Protein AF-A0A8J2ZXH4-F1 (afdb_monomer_lite)

InterPro domains:
  IPR009081 Phosphopantetheine binding ACP domain [PF00550] (9-60)
  IPR036736 ACP-like superfamily [G3DSA:1.10.1200.10] (2-79)
  IPR036736 ACP-like superfamily [SSF47336] (4-75)

Organism: NCBI:txid1437324

Sequence (79 aa):
MEFNAITKSIFEIIDMEPIPVNKTTSLKEELDVDSLQMVNLMTRLAETFDVPFARFIEHADLIDTMGGIYQIITGEVKS

pLDDT: mean 91.38, std 6.68, range [51.5, 95.81]

Secondary structure (DSSP, 8-state):
--HHHHHHHHHHHTT-------TT-BTTTTS---HHHHHHHHHHHHHHTT--HHHHHHTTTTTTBHHHHHHHHHT----

Foldseek 3Di:
DDLVVLQVVLCVLLVHDDDDFDQADFCCPRVVQDPVSLVSSLVVLCVVLVAPSVLCVVQVVQSRGSNSSVCSSVVVDDD

Radius of gyration: 11.19 Å; chains: 1; bounding box: 28×22×25 Å

Structure (mmCIF, N/CA/C/O backbone):
data_AF-A0A8J2ZXH4-F1
#
_entry.id   AF-A0A8J2ZXH4-F1
#
loop_
_atom_site.group_PDB
_atom_site.id
_atom_site.type_symbol
_atom_site.label_atom_id
_atom_site.label_alt_id
_atom_site.label_comp_id
_atom_site.label_asym_id
_atom_site.label_entity_id
_atom_site.label_seq_id
_atom_site.pdbx_PDB_ins_code
_atom_site.C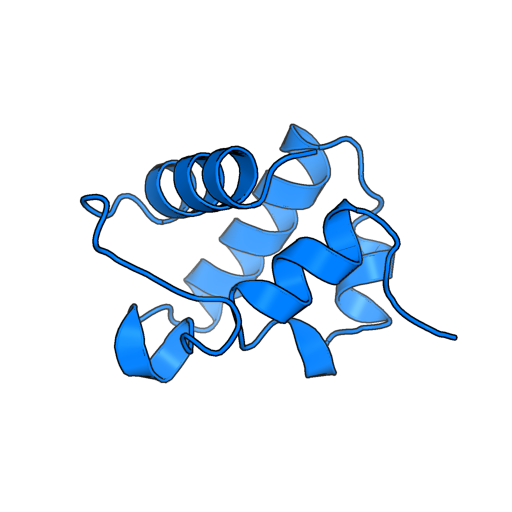artn_x
_atom_site.Cartn_y
_atom_site.Cartn_z
_atom_site.occupancy
_atom_site.B_iso_or_equiv
_atom_site.auth_seq_id
_atom_site.auth_comp_id
_atom_site.auth_asym_id
_atom_site.auth_atom_id
_atom_site.pdbx_PDB_model_num
ATOM 1 N N . MET A 1 1 ? -4.100 -3.594 -13.380 1.00 75.06 1 MET A N 1
ATOM 2 C CA . MET A 1 1 ? -4.345 -4.325 -12.119 1.00 75.06 1 MET A CA 1
ATOM 3 C C . MET A 1 1 ? -5.478 -3.611 -11.418 1.00 75.06 1 MET A C 1
ATOM 5 O O . MET A 1 1 ? -5.451 -2.391 -11.394 1.00 75.06 1 MET A O 1
ATOM 9 N N . GLU A 1 2 ? -6.487 -4.324 -10.931 1.00 87.81 2 GLU A N 1
ATOM 10 C CA . GLU A 1 2 ? -7.652 -3.680 -10.314 1.00 87.81 2 GLU A CA 1
ATOM 11 C C . GLU A 1 2 ? -7.341 -3.219 -8.888 1.00 87.81 2 GLU A C 1
ATOM 13 O O . GLU A 1 2 ? -6.656 -3.925 -8.145 1.00 87.81 2 GLU A O 1
ATOM 18 N N . PHE A 1 3 ? -7.897 -2.074 -8.480 1.00 89.25 3 PHE A N 1
ATOM 19 C CA . PHE A 1 3 ? -7.749 -1.546 -7.117 1.00 89.25 3 PHE A CA 1
ATOM 20 C C . PHE A 1 3 ? -8.142 -2.593 -6.068 1.00 89.25 3 PHE A C 1
ATOM 22 O O . PHE A 1 3 ? -7.377 -2.854 -5.147 1.00 89.25 3 PHE A O 1
ATOM 29 N N . ASN A 1 4 ? -9.258 -3.292 -6.295 1.00 89.88 4 ASN A N 1
ATOM 30 C CA . ASN A 1 4 ? -9.769 -4.334 -5.400 1.00 89.88 4 ASN A CA 1
ATOM 31 C C . ASN A 1 4 ? -8.798 -5.511 -5.194 1.00 89.88 4 ASN A C 1
ATOM 33 O O . ASN A 1 4 ? -8.828 -6.159 -4.149 1.00 89.88 4 ASN A O 1
ATOM 37 N N . ALA A 1 5 ? -7.955 -5.821 -6.185 1.00 89.25 5 ALA A N 1
ATOM 38 C CA . ALA A 1 5 ? -6.963 -6.885 -6.050 1.00 89.25 5 ALA A CA 1
ATOM 39 C C . ALA A 1 5 ? -5.832 -6.452 -5.107 1.00 89.25 5 ALA A C 1
ATOM 41 O O . ALA A 1 5 ? -5.461 -7.201 -4.209 1.00 89.25 5 ALA A O 1
ATOM 42 N N . ILE A 1 6 ? -5.349 -5.215 -5.266 1.00 91.44 6 ILE A N 1
ATOM 43 C CA . ILE A 1 6 ? -4.312 -4.636 -4.404 1.00 91.44 6 ILE A CA 1
ATOM 44 C C . ILE A 1 6 ? -4.833 -4.463 -2.977 1.00 91.44 6 ILE A C 1
ATOM 46 O O . ILE A 1 6 ? -4.150 -4.851 -2.034 1.00 91.44 6 ILE A O 1
ATOM 50 N N . THR A 1 7 ? -6.056 -3.951 -2.798 1.00 92.88 7 THR A N 1
ATOM 51 C CA . THR A 1 7 ? -6.630 -3.778 -1.456 1.00 92.88 7 THR A CA 1
ATOM 52 C C . THR A 1 7 ? -6.748 -5.102 -0.717 1.00 92.88 7 THR A C 1
ATOM 54 O O . THR A 1 7 ? -6.457 -5.157 0.472 1.00 92.88 7 THR A O 1
ATOM 57 N N . LYS A 1 8 ? -7.124 -6.182 -1.415 1.00 92.50 8 LYS A N 1
ATOM 58 C CA . LYS A 1 8 ? -7.194 -7.515 -0.815 1.00 92.50 8 LYS A CA 1
ATOM 59 C C . LYS A 1 8 ? -5.826 -7.969 -0.298 1.00 92.50 8 LYS A C 1
ATOM 61 O O . LYS A 1 8 ? -5.736 -8.384 0.851 1.00 92.50 8 LYS A O 1
ATOM 66 N N . SER A 1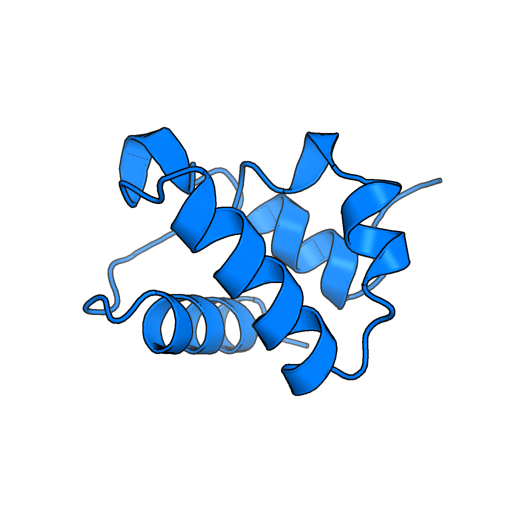 9 ? -4.771 -7.826 -1.101 1.00 93.00 9 SER A N 1
ATOM 67 C CA . SER A 1 9 ? -3.409 -8.160 -0.670 1.00 93.00 9 SER A CA 1
ATOM 68 C C . SER A 1 9 ? -2.939 -7.294 0.499 1.00 93.00 9 SER A C 1
ATOM 70 O O . SER A 1 9 ? -2.290 -7.807 1.401 1.00 93.00 9 SER A O 1
ATOM 72 N N . ILE A 1 10 ? -3.290 -6.004 0.529 1.00 93.44 10 ILE A N 1
ATOM 73 C CA . ILE A 1 10 ? -2.964 -5.127 1.663 1.00 93.44 10 ILE A CA 1
ATOM 74 C C . ILE A 1 10 ? -3.600 -5.658 2.953 1.00 93.44 10 ILE A C 1
ATOM 76 O O . ILE A 1 10 ? -2.880 -5.829 3.931 1.00 93.44 10 ILE A O 1
ATOM 80 N N . PHE A 1 11 ? -4.899 -5.980 2.941 1.00 94.44 11 PHE A N 1
ATOM 81 C CA . PHE A 1 11 ? -5.601 -6.539 4.107 1.00 94.44 11 PHE A CA 1
ATOM 82 C C . PHE A 1 11 ? -5.016 -7.878 4.571 1.00 94.44 11 PHE A C 1
ATOM 84 O O . PHE A 1 11 ? -4.835 -8.087 5.768 1.00 94.44 11 PHE A O 1
ATOM 91 N N . GLU A 1 12 ? -4.652 -8.756 3.633 1.00 92.94 12 GLU A N 1
ATOM 92 C CA . GLU A 1 12 ? -3.968 -10.019 3.939 1.00 92.94 12 GLU A CA 1
ATOM 93 C C . GLU A 1 12 ? -2.583 -9.792 4.570 1.00 92.94 12 GLU A C 1
ATOM 95 O O . GLU A 1 12 ? -2.159 -10.557 5.434 1.00 92.94 12 GLU A O 1
ATOM 100 N N . ILE A 1 13 ? -1.862 -8.744 4.160 1.00 93.25 13 ILE A N 1
ATOM 101 C CA . ILE A 1 13 ? -0.526 -8.438 4.680 1.00 93.25 13 ILE A CA 1
ATOM 102 C C . ILE A 1 13 ? -0.583 -7.835 6.086 1.00 93.25 13 ILE A C 1
ATOM 104 O O . ILE A 1 13 ? 0.231 -8.220 6.928 1.00 93.25 13 ILE A O 1
ATOM 108 N N . ILE A 1 14 ? -1.504 -6.898 6.327 1.00 91.81 14 ILE A N 1
ATOM 109 C CA . ILE A 1 14 ? -1.669 -6.249 7.638 1.00 91.81 14 ILE A CA 1
ATOM 110 C C . ILE A 1 14 ? -2.459 -7.112 8.636 1.00 91.81 14 ILE A C 1
ATOM 112 O O . ILE A 1 14 ? -2.647 -6.684 9.769 1.00 91.81 14 ILE A O 1
ATOM 116 N N . ASP A 1 15 ? -2.883 -8.312 8.222 1.00 91.19 15 ASP A N 1
ATOM 117 C CA . ASP A 1 15 ? -3.644 -9.278 9.026 1.00 91.19 15 ASP A CA 1
ATOM 118 C C . ASP A 1 15 ? -4.914 -8.659 9.636 1.00 91.19 15 ASP A C 1
ATOM 120 O O . ASP A 1 15 ? -5.180 -8.740 10.834 1.00 91.19 15 ASP A O 1
ATOM 124 N N . MET A 1 16 ? -5.688 -7.979 8.786 1.00 90.12 16 MET A N 1
ATOM 125 C CA . MET A 1 16 ? -6.918 -7.287 9.167 1.00 90.12 16 MET A CA 1
ATOM 126 C C . MET A 1 16 ? -8.093 -7.765 8.314 1.00 90.12 16 MET A C 1
ATOM 128 O O . MET A 1 16 ? -7.951 -8.049 7.122 1.00 90.12 16 MET A O 1
ATOM 132 N N . GLU A 1 17 ? -9.285 -7.814 8.913 1.00 91.62 17 GLU A N 1
ATOM 133 C CA . GLU A 1 17 ? -10.512 -8.092 8.169 1.00 91.62 17 GLU A CA 1
ATOM 134 C C . GLU A 1 17 ? -10.758 -7.025 7.083 1.00 91.62 17 GLU A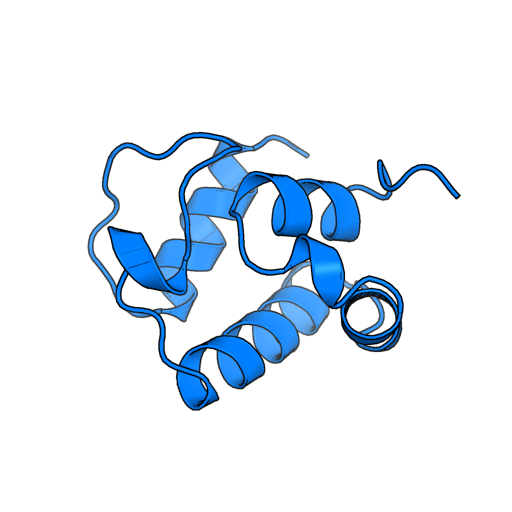 C 1
ATOM 136 O O . GLU A 1 17 ? -10.658 -5.828 7.364 1.00 91.62 17 GLU A O 1
ATOM 141 N N . PRO A 1 18 ? -11.111 -7.421 5.844 1.00 91.56 18 PRO A N 1
ATOM 142 C CA . PRO A 1 18 ? -11.380 -6.463 4.783 1.00 91.56 18 PRO A CA 1
ATOM 143 C C . PRO A 1 18 ? -12.559 -5.550 5.122 1.00 91.56 18 PRO A C 1
ATOM 145 O O . PRO A 1 18 ? -13.694 -6.008 5.266 1.00 91.56 18 PRO A O 1
ATOM 148 N N . ILE A 1 19 ? -12.299 -4.246 5.160 1.00 92.75 19 ILE A N 1
ATOM 149 C CA . ILE A 1 19 ? -13.332 -3.215 5.283 1.00 92.75 19 ILE A CA 1
ATOM 150 C C . ILE A 1 19 ? -13.477 -2.429 3.971 1.00 92.75 19 ILE A C 1
ATOM 152 O O . ILE A 1 19 ? -12.563 -2.426 3.141 1.00 92.75 19 ILE A O 1
ATOM 156 N N . PRO A 1 20 ? -14.618 -1.755 3.736 1.00 91.75 20 PRO A N 1
ATOM 157 C CA . PRO A 1 20 ? -14.764 -0.860 2.595 1.00 91.75 20 PRO A CA 1
ATOM 158 C C . PRO A 1 20 ? -13.747 0.284 2.664 1.00 91.75 20 PRO A C 1
ATOM 160 O O . PRO A 1 20 ? -13.758 1.071 3.605 1.00 91.75 20 PRO A O 1
ATOM 163 N N . VAL A 1 21 ? -12.899 0.394 1.643 1.00 93.81 21 VAL A N 1
ATOM 164 C CA . VAL A 1 21 ? -11.869 1.435 1.523 1.00 93.81 21 VAL A CA 1
ATOM 165 C C . VAL A 1 21 ? -11.930 2.093 0.154 1.00 93.81 21 VAL A C 1
ATOM 167 O O . VAL A 1 21 ? -12.448 1.529 -0.813 1.00 93.81 21 VAL A O 1
ATOM 170 N N . ASN A 1 22 ? -11.379 3.296 0.055 1.00 94.44 22 ASN A N 1
ATOM 171 C CA . ASN A 1 22 ? -11.262 4.028 -1.199 1.00 94.44 22 ASN A CA 1
ATOM 172 C C . ASN A 1 22 ? -9.824 4.539 -1.392 1.00 94.44 22 ASN A C 1
ATOM 174 O O . ASN A 1 22 ? -8.948 4.306 -0.565 1.00 94.44 22 ASN A O 1
ATOM 178 N N . LYS A 1 23 ? -9.556 5.230 -2.505 1.00 93.38 23 LYS A N 1
ATOM 179 C CA . LYS A 1 23 ? -8.204 5.716 -2.831 1.00 93.38 23 LYS A CA 1
ATOM 180 C C . LYS A 1 23 ? -7.660 6.754 -1.839 1.00 93.38 23 LYS A C 1
ATOM 182 O O . LYS A 1 23 ? -6.449 6.906 -1.761 1.00 93.38 23 LYS A O 1
ATOM 187 N N . THR A 1 24 ? -8.517 7.461 -1.110 1.00 95.00 24 THR A N 1
ATOM 188 C CA . THR A 1 24 ? -8.108 8.466 -0.119 1.00 95.00 24 THR A CA 1
ATOM 189 C C . THR A 1 24 ? -8.028 7.909 1.299 1.00 95.00 24 THR A C 1
ATOM 191 O O . THR A 1 24 ? -7.606 8.641 2.183 1.00 95.00 24 THR A O 1
ATOM 194 N N . THR A 1 25 ? -8.408 6.643 1.516 1.00 95.81 25 THR A N 1
ATOM 195 C CA . THR A 1 25 ? -8.330 5.994 2.828 1.00 95.81 25 THR A CA 1
ATOM 196 C C . THR A 1 25 ? -6.898 6.008 3.347 1.00 95.81 25 THR A C 1
ATOM 198 O O . THR A 1 25 ? -5.990 5.489 2.684 1.00 95.81 25 THR A O 1
ATOM 201 N N . SER A 1 26 ? -6.726 6.599 4.529 1.00 94.94 26 SER A N 1
ATOM 202 C CA . SER A 1 26 ? -5.449 6.684 5.235 1.00 94.94 26 SER A CA 1
ATOM 203 C C . SER A 1 26 ? -5.104 5.357 5.906 1.00 94.94 26 SER A C 1
ATOM 205 O O . SER A 1 26 ? -5.848 4.863 6.751 1.00 94.94 26 SER A O 1
ATOM 207 N N . LEU A 1 27 ? -3.948 4.784 5.574 1.00 93.44 27 LEU A N 1
ATOM 208 C CA . LEU A 1 27 ? -3.477 3.546 6.206 1.00 93.44 27 LEU A CA 1
ATOM 209 C C . LEU A 1 27 ? -3.222 3.748 7.699 1.00 93.44 27 LEU A C 1
ATOM 211 O O . LEU A 1 27 ? -3.557 2.895 8.511 1.00 93.44 27 LEU A O 1
ATOM 215 N N . LYS A 1 28 ? -2.670 4.901 8.072 1.00 93.50 28 LYS A N 1
ATOM 216 C CA . LYS A 1 28 ? -2.343 5.195 9.465 1.00 93.50 28 LYS A CA 1
ATOM 217 C C . LYS A 1 28 ? -3.568 5.596 10.283 1.00 93.50 28 LYS A C 1
ATOM 219 O O . LYS A 1 28 ? -3.714 5.152 11.412 1.00 93.50 28 LYS A O 1
ATOM 224 N N . GLU A 1 29 ? -4.419 6.470 9.745 1.00 93.56 29 GLU A N 1
ATOM 225 C CA . GLU A 1 29 ? -5.522 7.055 10.522 1.00 93.56 29 GLU A CA 1
ATOM 226 C C . GLU A 1 29 ? -6.792 6.199 10.497 1.00 93.56 29 GLU A C 1
ATOM 228 O O . GLU A 1 29 ? -7.523 6.180 11.484 1.00 93.56 29 GLU A O 1
ATOM 233 N N . GLU A 1 30 ? -7.065 5.495 9.393 1.00 94.31 30 GLU A N 1
ATOM 234 C CA . GLU A 1 30 ? -8.286 4.690 9.239 1.00 94.31 30 GLU A CA 1
ATOM 235 C C . GLU A 1 30 ? -8.033 3.188 9.415 1.00 94.31 30 GLU A C 1
ATOM 237 O O . GLU A 1 30 ? -8.932 2.482 9.867 1.00 94.31 30 GLU A O 1
ATOM 242 N N . LEU A 1 31 ? -6.836 2.696 9.069 1.00 92.44 31 LEU A N 1
ATOM 243 C CA . LEU A 1 31 ? -6.474 1.273 9.173 1.00 92.44 31 LEU A CA 1
ATOM 244 C C . LEU A 1 31 ? -5.500 0.970 10.324 1.00 92.44 31 LEU A C 1
ATOM 246 O O . LEU A 1 31 ? -5.034 -0.160 10.428 1.00 92.44 31 LEU A O 1
ATOM 250 N N . ASP A 1 32 ? -5.197 1.960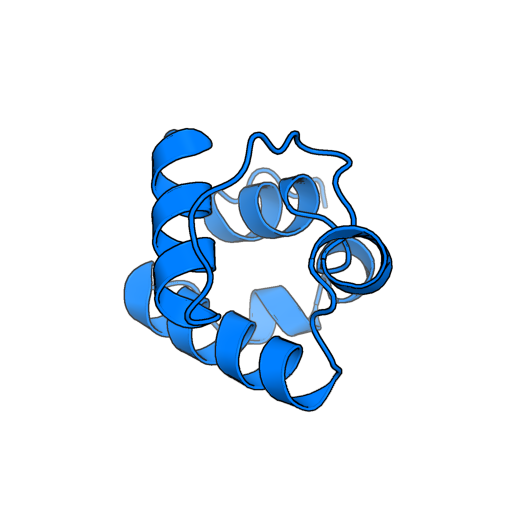 11.172 1.00 92.50 32 ASP A N 1
ATOM 251 C CA . ASP A 1 32 ? -4.306 1.845 12.342 1.00 92.50 32 ASP A CA 1
ATOM 252 C C . ASP A 1 32 ? -2.943 1.195 12.023 1.00 92.50 32 ASP A C 1
ATOM 254 O O . ASP A 1 32 ? -2.347 0.505 12.846 1.00 92.50 32 ASP A O 1
ATOM 258 N N . VAL A 1 33 ? -2.444 1.395 10.795 1.00 93.12 33 VAL A N 1
ATOM 259 C CA . VAL A 1 33 ? -1.154 0.858 10.352 1.00 93.12 33 VAL A CA 1
ATOM 260 C C . VAL A 1 33 ? -0.035 1.696 10.959 1.00 93.12 33 VAL A C 1
ATOM 262 O O . VAL A 1 33 ? 0.164 2.862 10.599 1.00 93.12 33 VAL A O 1
ATOM 265 N N . ASP A 1 34 ? 0.728 1.091 11.864 1.00 92.62 34 ASP A N 1
ATOM 266 C CA . ASP A 1 34 ? 1.886 1.734 12.473 1.00 92.62 34 ASP A CA 1
ATOM 267 C C . ASP A 1 34 ? 3.109 1.776 11.532 1.00 92.62 34 ASP A C 1
ATOM 269 O O . ASP A 1 34 ? 3.143 1.182 10.451 1.00 92.62 34 ASP A O 1
ATOM 273 N N . SER A 1 35 ? 4.161 2.491 11.940 1.00 91.31 35 SER A N 1
ATOM 274 C CA . SER A 1 35 ? 5.375 2.644 11.128 1.00 91.31 35 SER A CA 1
ATOM 275 C C . SER A 1 35 ? 6.094 1.318 10.835 1.00 91.31 35 SER A C 1
ATOM 277 O O . SER A 1 35 ? 6.739 1.195 9.795 1.00 91.31 35 SER A O 1
ATOM 279 N N . LEU A 1 36 ? 6.018 0.330 11.733 1.00 91.50 36 LEU A N 1
ATOM 280 C CA . LEU A 1 36 ? 6.639 -0.982 11.542 1.00 91.50 36 LEU A CA 1
ATOM 281 C C . LEU A 1 36 ? 5.812 -1.833 10.569 1.00 91.50 36 LEU A C 1
ATOM 283 O O . LEU A 1 36 ? 6.366 -2.447 9.654 1.00 91.50 36 LEU A O 1
ATOM 287 N N . GLN A 1 37 ? 4.491 -1.834 10.732 1.00 92.75 37 GLN A N 1
ATOM 288 C CA . GLN A 1 37 ? 3.550 -2.464 9.814 1.00 92.75 37 GLN A CA 1
ATOM 289 C C . GLN A 1 37 ? 3.647 -1.853 8.420 1.00 92.75 37 GLN A C 1
ATOM 291 O O . GLN A 1 37 ? 3.628 -2.598 7.446 1.00 92.75 37 GLN A O 1
ATOM 296 N N . MET A 1 38 ? 3.850 -0.538 8.306 1.00 92.75 38 MET A N 1
ATOM 297 C CA . MET A 1 38 ? 4.042 0.131 7.022 1.00 92.75 38 MET A CA 1
ATOM 298 C C . MET A 1 38 ? 5.271 -0.408 6.280 1.00 92.75 38 MET A C 1
ATOM 300 O O . MET A 1 38 ? 5.185 -0.768 5.109 1.00 92.75 38 MET A O 1
ATOM 304 N N . VAL A 1 39 ? 6.414 -0.534 6.960 1.00 92.38 39 VAL A N 1
ATOM 305 C CA . VAL A 1 39 ? 7.639 -1.092 6.358 1.00 92.38 39 VAL A CA 1
ATOM 306 C C . VAL A 1 39 ? 7.427 -2.543 5.917 1.00 92.38 39 VAL A C 1
ATOM 308 O O . VAL A 1 39 ? 7.804 -2.915 4.801 1.00 92.38 39 VAL A O 1
ATOM 311 N N . ASN A 1 40 ? 6.786 -3.356 6.760 1.00 92.31 40 ASN A N 1
ATOM 312 C CA . ASN A 1 40 ? 6.453 -4.741 6.426 1.00 92.31 40 ASN A CA 1
ATOM 313 C C . ASN A 1 40 ? 5.497 -4.821 5.229 1.00 92.31 40 ASN A C 1
ATOM 315 O O . ASN A 1 40 ? 5.679 -5.670 4.354 1.00 92.31 40 ASN A O 1
ATOM 319 N N . LEU A 1 41 ? 4.518 -3.915 5.167 1.00 94.38 41 LEU A N 1
ATOM 320 C CA . LEU A 1 41 ? 3.559 -3.804 4.080 1.00 94.38 41 LEU A CA 1
ATOM 321 C C . LEU A 1 41 ? 4.265 -3.494 2.761 1.00 94.38 41 LEU A C 1
ATOM 323 O O . LEU A 1 41 ? 4.129 -4.263 1.815 1.00 94.38 41 LEU A O 1
ATOM 327 N N . MET A 1 42 ? 5.080 -2.439 2.708 1.00 94.69 42 MET A N 1
ATOM 328 C CA . MET A 1 42 ? 5.810 -2.066 1.489 1.00 94.69 42 MET A CA 1
ATOM 329 C C . MET A 1 42 ? 6.750 -3.175 1.017 1.00 94.69 42 MET A C 1
ATOM 331 O O . MET A 1 42 ? 6.825 -3.455 -0.177 1.00 94.69 42 MET A O 1
ATOM 335 N N . THR A 1 43 ? 7.430 -3.846 1.950 1.00 94.25 43 THR A N 1
ATOM 336 C CA . THR A 1 43 ? 8.337 -4.958 1.630 1.00 94.25 43 THR A CA 1
ATOM 337 C C . THR A 1 43 ? 7.573 -6.119 0.996 1.00 94.25 43 THR A C 1
ATOM 339 O O . THR A 1 43 ? 7.933 -6.591 -0.079 1.00 94.25 43 THR A O 1
ATOM 342 N N . ARG A 1 44 ? 6.461 -6.539 1.611 1.00 95.62 44 ARG A N 1
ATOM 343 C CA . ARG A 1 44 ? 5.640 -7.637 1.088 1.00 95.62 44 ARG A CA 1
ATOM 344 C C . ARG A 1 44 ? 4.932 -7.277 -0.212 1.00 95.62 44 ARG A C 1
ATOM 346 O O . ARG A 1 44 ? 4.798 -8.140 -1.072 1.00 95.62 44 ARG A O 1
ATOM 353 N N . LEU A 1 45 ? 4.485 -6.035 -0.384 1.00 94.94 45 LEU A N 1
ATOM 354 C CA . LEU A 1 45 ? 3.880 -5.574 -1.636 1.00 94.94 45 LEU A CA 1
ATOM 355 C C . LEU A 1 45 ? 4.898 -5.557 -2.780 1.00 94.94 45 LEU A C 1
ATOM 357 O O . LEU A 1 45 ? 4.571 -6.004 -3.877 1.00 94.94 45 LEU A O 1
ATOM 361 N N . ALA A 1 46 ? 6.122 -5.090 -2.520 1.00 94.62 46 ALA A N 1
ATOM 362 C CA . ALA A 1 46 ? 7.219 -5.125 -3.482 1.00 94.62 46 ALA A CA 1
ATOM 363 C C . ALA A 1 46 ? 7.481 -6.556 -3.983 1.00 94.62 46 ALA A C 1
ATOM 365 O O . ALA A 1 46 ? 7.540 -6.783 -5.188 1.00 94.62 46 ALA A O 1
ATOM 366 N N . GLU A 1 47 ? 7.541 -7.530 -3.070 1.00 94.31 47 GLU A N 1
ATOM 367 C CA . GLU A 1 47 ? 7.700 -8.950 -3.410 1.00 94.31 47 GLU A CA 1
ATOM 368 C C . GLU A 1 47 ? 6.471 -9.530 -4.131 1.00 94.31 47 GLU A C 1
ATOM 370 O O . GLU A 1 47 ? 6.608 -10.216 -5.140 1.00 94.31 47 GLU A O 1
ATOM 375 N N . THR A 1 48 ? 5.261 -9.239 -3.641 1.00 93.69 48 THR A N 1
ATOM 376 C CA . THR A 1 48 ? 4.002 -9.804 -4.165 1.00 93.69 48 THR A CA 1
ATOM 377 C C . THR A 1 48 ? 3.716 -9.355 -5.595 1.00 93.69 48 THR A C 1
ATOM 379 O O . THR A 1 48 ? 3.180 -10.123 -6.393 1.00 93.69 48 THR A O 1
ATOM 382 N N . PHE A 1 49 ? 4.053 -8.107 -5.917 1.00 92.44 49 PHE A N 1
ATOM 383 C CA . PHE A 1 49 ? 3.738 -7.493 -7.205 1.00 92.44 49 PHE A CA 1
ATOM 384 C C . PHE A 1 49 ? 4.955 -7.322 -8.120 1.00 92.44 49 PHE A C 1
ATOM 386 O O . PHE A 1 49 ? 4.815 -6.712 -9.178 1.00 92.44 49 PHE A O 1
ATOM 393 N N . ASP A 1 50 ? 6.116 -7.866 -7.738 1.00 93.12 50 ASP A N 1
ATOM 394 C CA . ASP A 1 50 ? 7.387 -7.738 -8.468 1.00 93.12 50 ASP A CA 1
ATOM 395 C C . ASP A 1 50 ? 7.741 -6.267 -8.780 1.00 93.12 50 ASP A C 1
ATOM 397 O O . ASP A 1 50 ? 8.145 -5.893 -9.882 1.00 93.12 50 ASP A O 1
ATOM 401 N N . VAL A 1 51 ? 7.534 -5.395 -7.787 1.00 93.00 51 VAL A N 1
ATOM 402 C CA . VAL A 1 51 ? 7.816 -3.957 -7.874 1.00 93.00 51 VAL A CA 1
ATOM 403 C C . VAL A 1 51 ? 9.077 -3.656 -7.068 1.00 93.00 51 VAL A C 1
ATOM 405 O O . VAL A 1 51 ? 9.153 -4.041 -5.902 1.00 93.00 51 VAL A O 1
ATOM 408 N N . PRO A 1 52 ? 10.062 -2.917 -7.612 1.00 93.69 52 PRO A N 1
ATOM 409 C CA . PRO A 1 52 ? 11.252 -2.563 -6.852 1.00 93.69 52 PRO A CA 1
ATOM 410 C C . PRO A 1 52 ? 10.893 -1.774 -5.592 1.00 93.69 52 PRO A C 1
ATOM 412 O O . PRO A 1 52 ? 10.253 -0.724 -5.679 1.00 93.69 52 PRO A O 1
ATOM 415 N N . PHE A 1 53 ? 11.383 -2.224 -4.433 1.00 92.25 53 PHE A N 1
ATOM 416 C CA . PHE A 1 53 ? 11.179 -1.524 -3.159 1.00 92.25 53 PHE A CA 1
ATOM 417 C C . PHE A 1 53 ? 11.624 -0.052 -3.222 1.00 92.25 53 PHE A C 1
ATOM 419 O O . PHE A 1 53 ? 10.992 0.817 -2.631 1.00 92.25 53 PHE A O 1
ATOM 426 N N . ALA A 1 54 ? 1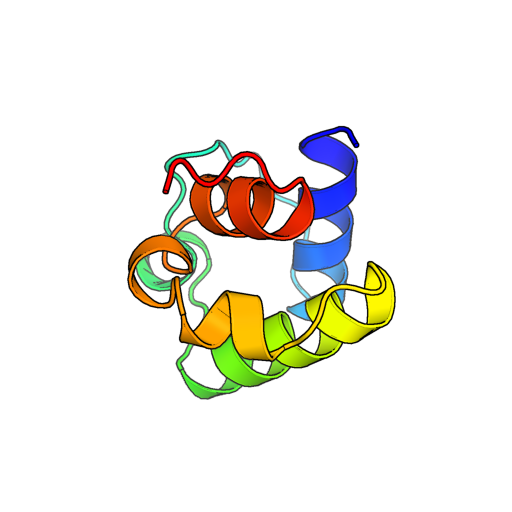2.653 0.249 -4.024 1.00 92.56 54 ALA A N 1
ATOM 427 C CA . ALA A 1 54 ? 13.115 1.611 -4.286 1.00 92.56 54 ALA A CA 1
ATOM 428 C C . ALA A 1 54 ? 11.994 2.562 -4.748 1.00 92.56 54 ALA A C 1
ATOM 430 O O . ALA A 1 54 ? 11.992 3.714 -4.330 1.00 92.56 54 ALA A O 1
ATOM 431 N N . ARG A 1 55 ? 10.995 2.087 -5.510 1.00 92.69 55 ARG A N 1
ATOM 432 C CA . ARG A 1 55 ? 9.867 2.931 -5.951 1.00 92.69 55 ARG A CA 1
ATOM 433 C C . ARG A 1 55 ? 8.998 3.402 -4.787 1.00 92.69 55 ARG A C 1
ATOM 435 O O . ARG A 1 55 ? 8.473 4.506 -4.831 1.00 92.69 55 ARG A O 1
ATOM 442 N N . PHE A 1 56 ? 8.858 2.589 -3.741 1.00 92.69 56 PHE A N 1
ATOM 443 C CA . PHE A 1 56 ? 8.139 2.991 -2.530 1.00 92.69 56 PHE A CA 1
ATOM 444 C C . PHE A 1 56 ? 8.916 4.040 -1.729 1.00 92.69 56 PHE A C 1
ATOM 446 O O . PHE A 1 56 ? 8.306 4.889 -1.091 1.00 92.69 56 PHE A O 1
ATOM 453 N N . ILE A 1 57 ? 10.252 4.012 -1.789 1.00 91.75 57 ILE A N 1
ATOM 454 C CA . ILE A 1 57 ? 11.105 5.026 -1.155 1.00 91.75 57 ILE A CA 1
ATOM 455 C C .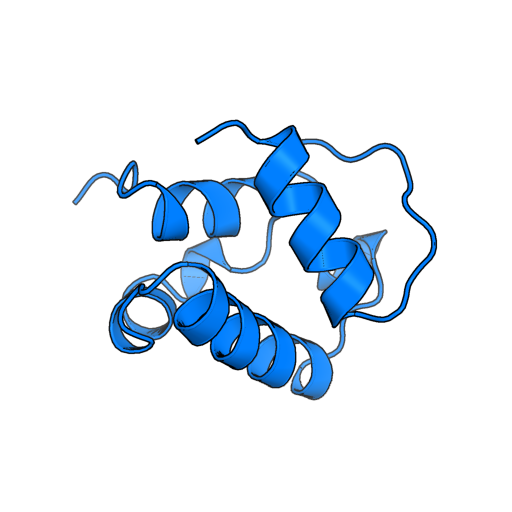 ILE A 1 57 ? 11.056 6.343 -1.940 1.00 91.75 57 ILE A C 1
ATOM 457 O O . ILE A 1 57 ? 10.915 7.408 -1.346 1.00 91.75 57 ILE A O 1
ATOM 461 N N . GLU A 1 58 ? 11.167 6.277 -3.269 1.00 93.12 58 GLU A N 1
ATOM 462 C CA . GLU A 1 58 ? 11.115 7.446 -4.161 1.00 93.12 58 GLU A CA 1
ATOM 463 C C . GLU A 1 58 ? 9.779 8.193 -4.070 1.00 93.12 58 GLU A C 1
ATOM 465 O O . GLU A 1 58 ? 9.745 9.411 -4.231 1.00 93.12 58 GLU A O 1
ATOM 470 N N . HIS A 1 59 ? 8.701 7.466 -3.773 1.00 92.94 59 HIS A N 1
ATOM 471 C CA . HIS A 1 59 ? 7.340 7.982 -3.643 1.00 92.94 59 HIS A CA 1
ATOM 472 C C . HIS A 1 59 ? 6.789 7.808 -2.222 1.00 92.94 59 HIS A C 1
ATOM 474 O O . HIS A 1 59 ? 5.611 7.495 -2.030 1.00 92.94 59 HIS A O 1
ATOM 480 N N . ALA A 1 60 ? 7.650 7.978 -1.214 1.00 89.94 60 ALA A N 1
ATOM 481 C CA . ALA A 1 60 ? 7.289 7.824 0.196 1.00 89.94 60 ALA A CA 1
ATOM 482 C C . ALA A 1 60 ? 6.194 8.803 0.661 1.00 89.94 60 ALA A C 1
ATOM 484 O O . ALA A 1 60 ? 5.571 8.580 1.689 1.00 89.94 60 ALA A O 1
ATOM 485 N N . ASP A 1 61 ? 5.931 9.873 -0.084 1.00 90.12 61 ASP A N 1
ATOM 486 C CA . ASP A 1 61 ? 4.828 10.809 0.143 1.00 90.12 61 ASP A CA 1
ATOM 487 C C . ASP A 1 61 ? 3.449 10.234 -0.228 1.00 90.12 61 ASP A C 1
ATOM 489 O O . ASP A 1 61 ? 2.424 10.715 0.251 1.00 90.12 61 ASP A O 1
ATOM 493 N N . LEU A 1 62 ? 3.405 9.192 -1.063 1.00 92.12 62 LEU A N 1
ATOM 494 C CA . LEU A 1 62 ? 2.163 8.571 -1.528 1.00 92.12 62 LEU A CA 1
ATOM 495 C C . LEU A 1 62 ? 1.756 7.350 -0.693 1.00 92.12 62 LEU A C 1
ATOM 497 O O . LEU A 1 62 ? 0.605 6.915 -0.759 1.00 92.12 62 LEU A O 1
ATOM 501 N N . ILE A 1 63 ? 2.663 6.788 0.108 1.00 93.06 63 ILE A N 1
ATOM 502 C CA . ILE A 1 63 ? 2.417 5.524 0.820 1.00 93.06 63 ILE A CA 1
ATOM 503 C C . ILE A 1 63 ? 1.408 5.644 1.969 1.00 93.06 63 ILE A C 1
ATOM 505 O O . ILE A 1 63 ? 0.973 4.621 2.485 1.00 93.06 63 ILE A O 1
ATOM 509 N N . ASP A 1 64 ? 1.011 6.860 2.350 1.00 93.56 64 ASP A N 1
ATOM 510 C CA . ASP A 1 64 ? 0.059 7.108 3.440 1.00 93.56 64 ASP A CA 1
ATOM 511 C C . ASP A 1 64 ? -1.379 6.692 3.094 1.00 93.56 64 ASP A C 1
ATOM 513 O O . ASP A 1 64 ? -2.203 6.490 3.988 1.00 93.56 64 ASP A O 1
ATOM 517 N N . THR A 1 65 ? -1.695 6.534 1.802 1.00 95.50 65 THR A N 1
ATOM 518 C CA . THR A 1 65 ? -3.052 6.210 1.337 1.00 95.50 65 THR A CA 1
ATOM 519 C C . THR A 1 65 ? -3.101 4.959 0.466 1.00 95.50 65 THR A C 1
ATOM 521 O O . THR A 1 65 ? -2.179 4.658 -0.296 1.00 95.50 65 THR A O 1
ATOM 524 N N . MET A 1 66 ? -4.245 4.268 0.489 1.00 94.81 66 MET A N 1
ATOM 525 C CA . MET A 1 66 ? -4.502 3.106 -0.378 1.00 94.81 66 MET A CA 1
ATOM 526 C C . MET A 1 66 ? -4.338 3.442 -1.868 1.00 94.81 66 MET A C 1
ATOM 528 O O . MET A 1 66 ? -3.855 2.629 -2.658 1.00 94.81 66 MET A O 1
ATOM 532 N N . GLY A 1 67 ? -4.744 4.648 -2.273 1.00 94.44 67 GLY A N 1
ATOM 533 C CA . GLY A 1 67 ? -4.621 5.125 -3.646 1.00 94.44 67 GLY A CA 1
ATOM 534 C C . GLY A 1 67 ? -3.180 5.375 -4.064 1.00 94.44 67 GLY A C 1
ATOM 535 O O . GLY A 1 67 ? -2.830 5.060 -5.200 1.00 94.44 67 GLY A O 1
ATOM 536 N N . GLY A 1 68 ? -2.344 5.900 -3.171 1.00 94.69 68 GLY A N 1
ATOM 537 C CA . GLY A 1 68 ? -0.936 6.120 -3.474 1.00 94.69 68 GLY A CA 1
ATOM 538 C C . GLY A 1 68 ? -0.149 4.813 -3.582 1.00 94.69 68 GLY A C 1
ATOM 539 O O . GLY A 1 68 ? 0.572 4.631 -4.562 1.00 94.69 68 GLY A O 1
ATOM 540 N N . ILE A 1 69 ? -0.398 3.834 -2.700 1.00 94.44 69 ILE A N 1
ATOM 541 C CA . ILE A 1 69 ? 0.134 2.467 -2.873 1.00 94.44 69 ILE A CA 1
ATOM 542 C C . ILE A 1 69 ? -0.286 1.890 -4.230 1.00 94.44 69 ILE A C 1
ATOM 544 O O . ILE A 1 69 ? 0.544 1.370 -4.979 1.00 94.44 69 ILE A O 1
ATOM 548 N N . TYR A 1 70 ? -1.572 2.005 -4.572 1.00 94.69 70 TYR A N 1
ATOM 549 C CA . TYR A 1 70 ? -2.083 1.547 -5.861 1.00 94.69 70 TYR A CA 1
ATOM 550 C C . TYR A 1 70 ? -1.345 2.205 -7.036 1.00 94.69 70 TYR A C 1
ATOM 552 O O . TYR A 1 70 ? -0.972 1.511 -7.983 1.00 94.69 70 TYR A O 1
ATOM 560 N N . GLN A 1 71 ? -1.092 3.516 -6.978 1.00 94.00 71 GLN A N 1
ATOM 561 C CA . GLN A 1 71 ? -0.362 4.237 -8.025 1.00 94.00 71 GLN A CA 1
ATOM 562 C C . GLN A 1 71 ? 1.082 3.745 -8.164 1.00 94.00 71 GLN A C 1
ATOM 564 O O . GLN A 1 71 ? 1.536 3.534 -9.288 1.00 94.00 71 GLN A O 1
ATOM 569 N N . ILE A 1 72 ? 1.783 3.508 -7.050 1.00 93.94 72 ILE A N 1
ATOM 570 C CA . ILE A 1 72 ? 3.160 2.988 -7.056 1.00 93.94 72 ILE A CA 1
ATOM 571 C C . ILE A 1 72 ? 3.211 1.608 -7.716 1.00 93.94 72 ILE A C 1
ATOM 573 O O . ILE A 1 72 ? 4.029 1.381 -8.612 1.00 93.94 72 ILE A O 1
ATOM 577 N N . ILE A 1 73 ? 2.301 0.708 -7.328 1.00 93.19 73 ILE A N 1
ATOM 578 C CA . ILE A 1 73 ? 2.252 -0.666 -7.847 1.00 93.19 73 ILE A CA 1
ATOM 579 C C . ILE A 1 73 ? 1.901 -0.688 -9.336 1.00 93.19 73 ILE A C 1
ATOM 581 O O . ILE A 1 73 ? 2.520 -1.404 -10.119 1.00 93.19 73 ILE A O 1
ATOM 585 N N . THR A 1 74 ? 0.917 0.108 -9.749 1.00 91.81 74 THR A N 1
ATOM 586 C CA . THR A 1 74 ? 0.471 0.156 -11.150 1.00 91.81 74 THR A CA 1
ATOM 587 C C . THR A 1 74 ? 1.371 0.994 -12.053 1.00 91.81 74 THR A C 1
ATOM 589 O O . THR A 1 74 ? 1.239 0.927 -13.273 1.00 91.81 74 THR A O 1
ATOM 592 N N . GLY A 1 75 ? 2.300 1.763 -11.479 1.00 88.25 75 GLY A N 1
ATOM 593 C CA . GLY A 1 75 ? 3.138 2.701 -12.218 1.00 88.25 75 GLY A CA 1
ATOM 594 C C . GLY A 1 75 ? 2.387 3.938 -12.719 1.00 88.25 75 GLY A C 1
ATOM 595 O O . GLY A 1 75 ? 2.896 4.623 -13.598 1.00 88.25 75 GLY A O 1
ATOM 596 N N . GLU A 1 76 ? 1.208 4.238 -12.166 1.00 84.38 76 GLU A N 1
ATOM 597 C CA . GLU A 1 76 ? 0.424 5.445 -12.472 1.00 84.38 76 GLU A CA 1
ATOM 598 C C . GLU A 1 76 ? 0.980 6.715 -11.796 1.00 84.38 76 GLU A C 1
ATOM 600 O O . GLU A 1 76 ? 0.412 7.799 -11.958 1.00 84.38 76 GLU A O 1
ATOM 605 N N . VAL A 1 77 ? 2.079 6.604 -11.042 1.00 77.12 77 VAL A N 1
ATOM 606 C CA . VAL A 1 77 ? 2.744 7.756 -10.425 1.00 77.12 77 VAL A CA 1
ATOM 607 C C . VAL A 1 77 ? 3.226 8.701 -11.524 1.00 77.12 77 VAL A C 1
ATOM 609 O O . VAL A 1 77 ? 4.100 8.355 -12.321 1.00 77.12 77 VAL A O 1
ATOM 612 N N . LYS A 1 78 ? 2.630 9.893 -11.603 1.00 58.94 78 LYS A N 1
ATOM 613 C CA . LYS A 1 78 ? 3.083 10.928 -12.535 1.00 58.94 78 LYS A CA 1
ATOM 614 C C . LYS A 1 78 ? 4.414 11.481 -12.030 1.00 58.94 78 LYS A C 1
ATOM 616 O O . LYS A 1 78 ? 4.443 12.080 -10.959 1.00 58.94 78 LYS A O 1
ATOM 621 N N . SER A 1 79 ? 5.482 11.243 -12.792 1.00 51.50 79 SER A N 1
ATOM 622 C CA . SER A 1 79 ? 6.763 11.951 -12.653 1.00 51.50 79 SER A CA 1
ATOM 623 C C . SER A 1 79 ? 6.625 13.440 -12.950 1.00 51.50 79 SER A C 1
ATOM 625 O O . SER A 1 79 ? 5.751 13.800 -13.775 1.00 51.50 79 SER A O 1
#